Protein AF-A0A933J400-F1 (afdb_monomer)

Radius of gyration: 25.54 Å; Cα contacts (8 Å, |Δi|>4): 258; chains: 1; bounding box: 40×67×90 Å

Mean predicted aligned error: 11.55 Å

pLDDT: mean 75.86, std 15.86, range [30.05, 90.19]

Foldseek 3Di:
DDDDDDDDDPPPPPPPPPPPPPPVAFPDKDKDWLVRLQVLLQVVVCVLVQANHWDWFWAPFFKIKIWGFGWDADPNDTDTFTKIWIWGWWDDPLFIAIDTDDIDGPPDPDPVVRVCVSCVSSRVSSRVSVRVVVVVVCPPPCWTFDTWGIHRTIIMTGIHND

Secondary structure (DSSP, 8-state):
---PPP--------------------SEEEEEEHHHHHHHHHHHHHHHSS-S--EEEEETTTEEEEEEEEEEEETTEEEEEEEEEEEEEEEETTEEEEEEEEEE-TT----HHHHHHHHHHHHHHHHHHHHHHHHHHHTTT--EEEEEEEETTEEEEEEE--

Structure (mmCIF, N/CA/C/O backbone):
data_AF-A0A933J400-F1
#
_entry.id   AF-A0A933J400-F1
#
loop_
_atom_site.group_PDB
_atom_site.id
_atom_site.type_symbol
_atom_site.label_atom_id
_atom_site.label_alt_id
_atom_site.label_comp_id
_atom_site.label_asym_id
_atom_site.label_entity_id
_atom_site.label_seq_id
_atom_site.pdbx_PDB_ins_code
_atom_site.Cartn_x
_atom_site.Cartn_y
_atom_site.Cartn_z
_atom_site.occupancy
_atom_site.B_iso_or_equiv
_atom_site.auth_seq_id
_atom_site.auth_comp_id
_atom_site.auth_asym_id
_atom_site.auth_atom_id
_atom_site.pdbx_PDB_model_num
ATOM 1 N N . MET A 1 1 ? -17.194 -52.281 67.353 1.00 39.38 1 MET A N 1
ATOM 2 C CA . MET A 1 1 ? -15.749 -52.127 67.062 1.00 39.38 1 MET A CA 1
ATOM 3 C C . MET A 1 1 ? -15.588 -52.342 65.561 1.00 39.38 1 MET A C 1
ATOM 5 O O . MET A 1 1 ? -15.895 -53.438 65.124 1.00 39.38 1 MET A O 1
ATOM 9 N N . LEU A 1 2 ? -15.531 -51.292 64.725 1.00 37.31 2 LEU A N 1
ATOM 10 C CA . LEU A 1 2 ? -14.350 -50.464 64.364 1.00 37.31 2 LEU A CA 1
ATOM 11 C C . LEU A 1 2 ? -13.210 -51.357 63.824 1.00 37.31 2 LEU A C 1
ATOM 13 O O . LEU A 1 2 ? -12.786 -52.247 64.544 1.00 37.31 2 LEU A O 1
ATOM 17 N N . ALA A 1 3 ? -12.706 -51.216 62.593 1.00 38.59 3 ALA A N 1
ATOM 18 C CA . ALA A 1 3 ? -12.371 -49.977 61.893 1.00 38.59 3 ALA A CA 1
ATOM 19 C C . ALA A 1 3 ? -12.506 -50.058 60.353 1.00 38.59 3 ALA A C 1
ATOM 21 O O . ALA A 1 3 ? -12.337 -51.108 59.741 1.00 38.59 3 ALA A O 1
ATOM 22 N N . VAL A 1 4 ? -12.776 -48.891 59.765 1.00 41.38 4 VAL A N 1
ATOM 23 C CA . VAL A 1 4 ? -12.738 -48.549 58.334 1.00 41.38 4 VAL A CA 1
ATOM 24 C C . VAL A 1 4 ? -11.339 -48.007 58.005 1.00 41.38 4 VAL A C 1
ATOM 26 O O . VAL A 1 4 ? -10.840 -47.206 58.798 1.00 41.38 4 VAL A O 1
ATOM 29 N N . PRO A 1 5 ? -10.725 -48.323 56.852 1.00 50.34 5 PRO A N 1
ATOM 30 C CA . PRO A 1 5 ? -9.684 -47.480 56.277 1.00 50.34 5 PRO A CA 1
ATOM 31 C C . PRO A 1 5 ? -10.275 -46.502 55.246 1.00 50.34 5 PRO A C 1
ATOM 33 O O . PRO A 1 5 ? -10.942 -46.887 54.287 1.00 50.34 5 PRO A O 1
ATOM 36 N N . PHE A 1 6 ? -10.039 -45.217 55.507 1.00 40.47 6 PHE A N 1
ATOM 37 C CA . PHE A 1 6 ? -10.347 -44.053 54.677 1.00 40.47 6 PHE A CA 1
ATOM 38 C C . PHE A 1 6 ? -9.307 -43.854 53.550 1.00 40.47 6 PHE A C 1
ATOM 40 O O . PHE A 1 6 ? -8.124 -44.049 53.802 1.00 40.47 6 PHE A O 1
ATOM 47 N N . LEU A 1 7 ? -9.792 -43.329 52.407 1.00 35.62 7 LEU A N 1
ATOM 48 C CA . LEU A 1 7 ? -9.168 -42.376 51.451 1.00 35.62 7 LEU A CA 1
ATOM 49 C C . LEU A 1 7 ? -7.911 -42.832 50.673 1.00 35.62 7 LEU A C 1
ATOM 51 O O . LEU A 1 7 ? -6.958 -43.346 51.233 1.00 35.62 7 LEU A O 1
ATOM 55 N N . ASP A 1 8 ? -7.860 -42.662 49.348 1.00 35.16 8 ASP A N 1
ATOM 56 C CA . ASP A 1 8 ? -7.591 -41.347 48.748 1.00 35.16 8 ASP A CA 1
ATOM 57 C C . ASP A 1 8 ? -8.311 -41.111 47.399 1.00 35.16 8 ASP A C 1
ATOM 59 O O . ASP A 1 8 ? -8.395 -41.991 46.538 1.00 35.16 8 ASP A O 1
ATOM 63 N N . PHE A 1 9 ? -8.837 -39.896 47.226 1.00 36.09 9 PHE A N 1
ATOM 64 C CA . PHE A 1 9 ? -9.530 -39.420 46.030 1.00 36.09 9 PHE A CA 1
ATOM 65 C C . PHE A 1 9 ? -8.528 -38.770 45.072 1.00 36.09 9 PHE A C 1
ATOM 67 O O . PHE A 1 9 ? -8.229 -37.582 45.168 1.00 36.09 9 PHE A O 1
ATOM 74 N N . GLY A 1 10 ? -8.090 -39.514 44.061 1.00 30.05 10 GLY A N 1
ATOM 75 C CA . GLY A 1 10 ? -7.408 -38.941 42.902 1.00 30.05 10 GLY A CA 1
ATOM 76 C C . GLY A 1 10 ? -8.394 -38.310 41.916 1.00 30.05 10 GLY A C 1
ATOM 77 O O . GLY A 1 10 ? -8.615 -38.859 40.838 1.00 30.05 10 GLY A O 1
ATOM 78 N N . VAL A 1 11 ? -8.991 -37.160 42.247 1.00 39.28 11 VAL A N 1
ATOM 79 C CA . VAL A 1 11 ? -9.641 -36.312 41.232 1.00 39.28 11 VAL A CA 1
ATOM 80 C C . VAL A 1 11 ? -8.530 -35.642 40.433 1.00 39.28 11 VAL A C 1
ATOM 82 O O . VAL A 1 11 ? -8.037 -34.574 40.792 1.00 39.28 11 VAL A O 1
ATOM 85 N N . VAL A 1 12 ? -8.119 -36.261 39.325 1.00 39.16 12 VAL A N 1
ATOM 86 C CA . VAL A 1 12 ? -7.330 -35.555 38.313 1.00 39.16 12 VAL A CA 1
ATOM 87 C C . VAL A 1 12 ? -8.284 -34.602 37.609 1.00 39.16 12 VAL A C 1
ATOM 89 O O . VAL A 1 12 ? -8.881 -34.920 36.581 1.00 39.16 12 VAL A O 1
ATOM 92 N N . ASN A 1 13 ? -8.446 -33.420 38.193 1.00 36.44 13 ASN A N 1
ATOM 93 C CA . ASN A 1 13 ? -9.061 -32.294 37.525 1.00 36.44 13 ASN A CA 1
ATOM 94 C C . ASN A 1 13 ? -8.085 -31.860 36.422 1.00 36.44 13 ASN A C 1
ATOM 96 O O . ASN A 1 13 ? -7.244 -30.983 36.616 1.00 36.44 13 ASN A O 1
ATOM 100 N N . LYS A 1 14 ? -8.139 -32.529 35.263 1.00 37.19 14 LYS A N 1
ATOM 101 C CA . LYS A 1 14 ? -7.618 -31.953 34.026 1.00 37.19 14 LYS A CA 1
ATOM 102 C C . LYS A 1 14 ? -8.528 -30.775 33.724 1.00 37.19 14 LYS A C 1
ATOM 104 O O . LYS A 1 14 ? -9.505 -30.905 32.994 1.00 37.19 14 LYS A O 1
ATOM 109 N N . ALA A 1 15 ? -8.207 -29.630 34.317 1.00 41.31 15 ALA A N 1
ATOM 110 C CA . ALA A 1 15 ? -8.587 -28.355 33.760 1.00 41.31 15 ALA A CA 1
ATOM 111 C C . ALA A 1 15 ? -8.049 -28.364 32.327 1.00 41.31 15 ALA A C 1
ATOM 113 O O . ALA A 1 15 ? -6.863 -28.142 32.086 1.00 41.31 15 ALA A O 1
ATOM 114 N N . SER A 1 16 ? -8.912 -28.717 31.374 1.00 40.50 16 SER A N 1
ATOM 115 C CA . SER A 1 16 ? -8.731 -28.348 29.985 1.00 40.50 16 SER A CA 1
ATOM 116 C C . SER A 1 16 ? -8.706 -26.831 29.988 1.00 40.50 16 SER A C 1
ATOM 118 O O . SER A 1 16 ? -9.746 -26.177 29.942 1.00 40.50 16 SER A O 1
ATOM 120 N N . ALA A 1 17 ? -7.504 -26.276 30.131 1.00 42.41 17 ALA A N 1
ATOM 121 C CA . ALA A 1 17 ? -7.217 -24.910 29.771 1.00 42.41 17 ALA A CA 1
ATOM 122 C C . ALA A 1 17 ? -7.524 -24.826 28.278 1.00 42.41 17 ALA A C 1
ATOM 124 O O . ALA A 1 17 ? -6.685 -25.121 27.430 1.00 42.41 17 ALA A O 1
ATOM 125 N N . ASN A 1 18 ? -8.780 -24.514 27.966 1.00 39.03 18 ASN A N 1
ATOM 126 C CA . ASN A 1 18 ? -9.138 -23.994 26.668 1.00 39.03 18 ASN A CA 1
ATOM 127 C C . ASN A 1 18 ? -8.185 -22.811 26.476 1.00 39.03 18 ASN A C 1
ATOM 129 O O . ASN A 1 18 ? -8.194 -21.921 27.336 1.00 39.03 18 ASN A O 1
ATOM 133 N N . PRO A 1 19 ? -7.308 -22.803 25.457 1.00 40.41 19 PRO A N 1
ATOM 134 C CA . PRO A 1 19 ? -6.525 -21.618 25.193 1.00 40.41 19 PRO A CA 1
ATOM 135 C C . PRO A 1 19 ? -7.547 -20.524 24.914 1.00 40.41 19 PRO A C 1
ATOM 137 O O . PRO A 1 19 ? -8.233 -20.538 23.893 1.00 40.41 19 PRO A O 1
ATOM 140 N N . VAL A 1 20 ? -7.707 -19.605 25.865 1.00 45.00 20 VAL A N 1
ATOM 141 C CA . VAL A 1 20 ? -8.335 -18.327 25.583 1.00 45.00 20 VAL A CA 1
ATOM 142 C C . VAL A 1 20 ? -7.378 -17.695 24.594 1.00 45.00 20 VAL A C 1
ATOM 144 O O . VAL A 1 20 ? -6.347 -17.143 24.972 1.00 45.00 20 VAL A O 1
ATOM 147 N N . ILE A 1 21 ? -7.671 -17.866 23.307 1.00 42.59 21 ILE A N 1
ATOM 148 C CA . ILE A 1 21 ? -7.094 -17.031 22.273 1.00 42.59 21 ILE A CA 1
ATOM 149 C C . ILE A 1 21 ? -7.628 -15.650 22.623 1.00 42.59 21 ILE A C 1
ATOM 151 O O . ILE A 1 21 ? -8.766 -15.308 22.295 1.00 42.59 21 ILE A O 1
ATOM 155 N N . ILE A 1 22 ? -6.835 -14.888 23.376 1.00 44.62 22 ILE A N 1
ATOM 156 C CA . ILE A 1 22 ? -7.016 -13.452 23.509 1.00 44.62 22 ILE A CA 1
ATOM 157 C C . ILE A 1 22 ? -6.740 -12.934 22.104 1.00 44.62 22 ILE A C 1
ATOM 159 O O . ILE A 1 22 ? -5.617 -12.612 21.732 1.00 44.62 22 ILE A O 1
ATOM 163 N N . THR A 1 23 ? -7.772 -12.988 21.272 1.00 49.53 23 THR A N 1
ATOM 164 C CA . THR A 1 23 ? -7.790 -12.271 20.013 1.00 49.53 23 THR A CA 1
ATOM 165 C C . THR A 1 23 ? -7.949 -10.848 20.490 1.00 49.53 23 THR A C 1
ATOM 167 O O . THR A 1 23 ? -9.044 -10.486 20.914 1.00 49.53 23 THR A O 1
ATOM 170 N N . ASP A 1 24 ? -6.834 -10.129 20.609 1.00 56.69 24 ASP A N 1
ATOM 171 C CA . ASP A 1 24 ? -6.809 -8.755 21.093 1.00 56.69 24 ASP A CA 1
ATOM 172 C C . ASP A 1 24 ? -7.767 -7.971 20.193 1.00 56.69 24 ASP A C 1
ATOM 174 O O . ASP A 1 24 ? -7.497 -7.724 19.014 1.00 56.69 24 ASP A O 1
ATOM 178 N N . ARG A 1 25 ? -8.994 -7.778 20.684 1.00 66.75 25 ARG A N 1
ATOM 179 C CA . ARG A 1 25 ? -10.070 -7.220 19.880 1.00 66.75 25 ARG A CA 1
ATOM 180 C C . ARG A 1 25 ? -9.709 -5.753 19.726 1.00 66.75 25 ARG A C 1
ATOM 182 O O . ARG A 1 25 ? -9.536 -5.098 20.751 1.00 66.75 25 ARG A O 1
ATOM 189 N N . PRO A 1 26 ? -9.589 -5.236 18.496 1.00 79.19 26 PRO A N 1
ATOM 190 C CA . PRO A 1 26 ? -9.270 -3.834 18.329 1.00 79.19 26 PRO A CA 1
ATOM 191 C C . PRO A 1 26 ? -10.354 -2.984 18.986 1.00 79.19 26 PRO A C 1
ATOM 193 O O . PRO A 1 26 ? -11.548 -3.267 18.840 1.00 79.19 26 PRO A O 1
ATOM 196 N N . ASP A 1 27 ? -9.923 -1.939 19.682 1.00 82.25 27 ASP A N 1
ATOM 197 C CA . ASP A 1 27 ? -10.817 -0.932 20.248 1.00 82.25 27 ASP A CA 1
ATOM 198 C C . ASP A 1 27 ? -11.533 -0.170 19.122 1.00 82.25 27 ASP A C 1
ATOM 200 O O . ASP A 1 27 ? -12.694 0.218 19.255 1.00 82.25 27 ASP A O 1
ATOM 204 N N . LEU A 1 28 ? -10.855 0.001 17.980 1.00 83.00 28 LEU A N 1
ATOM 205 C CA . LEU A 1 28 ? -11.401 0.632 16.785 1.00 83.00 28 LEU A CA 1
ATOM 206 C C . LEU A 1 28 ? -10.824 -0.010 15.517 1.00 83.00 28 LEU A C 1
ATOM 208 O O . LEU A 1 28 ? -9.612 -0.143 15.382 1.00 83.00 28 LEU A O 1
ATOM 212 N N . SER A 1 29 ? -11.685 -0.339 14.554 1.00 85.75 29 SER A N 1
ATOM 213 C CA . SER A 1 29 ? -11.274 -0.749 13.206 1.00 85.75 29 SER A CA 1
ATOM 214 C C . SER A 1 29 ? -11.753 0.277 12.187 1.00 85.75 29 SER A C 1
ATOM 216 O O . SER A 1 29 ? -12.940 0.597 12.126 1.00 85.75 29 SER A O 1
ATOM 218 N N . ILE A 1 30 ? -10.836 0.776 11.364 1.00 84.12 30 ILE A N 1
ATOM 219 C CA . ILE A 1 30 ? -11.116 1.725 10.283 1.00 84.12 30 ILE A CA 1
ATOM 220 C C . ILE A 1 30 ? -10.847 1.019 8.962 1.00 84.12 30 ILE A C 1
ATOM 222 O O . ILE A 1 30 ? -9.748 0.516 8.748 1.00 84.12 30 ILE A O 1
ATOM 226 N N . SER A 1 31 ? -11.830 0.999 8.066 1.00 86.06 31 SER A N 1
ATOM 227 C CA 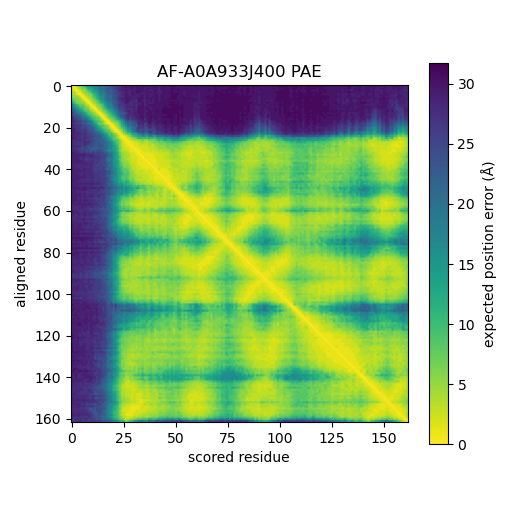. SER A 1 31 ? -11.669 0.432 6.727 1.00 86.06 31 SER A CA 1
ATOM 228 C C . SER A 1 31 ? -11.670 1.532 5.673 1.00 86.06 31 SER A C 1
ATOM 230 O O . SER A 1 31 ? -12.527 2.417 5.680 1.00 86.06 31 SER A O 1
ATOM 232 N N . ALA A 1 32 ? -10.697 1.477 4.770 1.00 83.50 32 ALA A N 1
ATOM 233 C CA . ALA A 1 32 ? -10.580 2.352 3.617 1.00 83.50 32 ALA A CA 1
ATOM 234 C C . ALA A 1 32 ? -10.659 1.511 2.342 1.00 83.50 32 ALA A C 1
ATOM 236 O O . ALA A 1 32 ? -9.884 0.570 2.165 1.00 83.50 32 ALA A O 1
ATOM 237 N N . SER A 1 33 ? -11.576 1.859 1.438 1.00 86.88 33 SER A N 1
ATOM 238 C CA . SER A 1 33 ? -11.730 1.135 0.174 1.00 86.88 33 SER A CA 1
ATOM 239 C C . SER A 1 33 ? -10.494 1.288 -0.715 1.00 86.88 33 SER A C 1
ATOM 241 O O . SER A 1 33 ? -9.830 2.328 -0.707 1.00 86.88 33 SER A O 1
ATOM 243 N N . ALA A 1 34 ? -10.218 0.281 -1.544 1.00 84.56 34 ALA A N 1
ATOM 244 C CA . ALA A 1 34 ? -9.136 0.313 -2.526 1.00 84.56 34 ALA A CA 1
ATOM 245 C C . ALA A 1 34 ? -9.227 1.550 -3.435 1.00 84.56 34 ALA A C 1
ATOM 247 O O . ALA A 1 34 ? -8.217 2.191 -3.715 1.00 84.56 34 ALA A O 1
ATOM 248 N N . ALA A 1 35 ? -10.442 1.942 -3.836 1.00 84.44 35 ALA A N 1
ATOM 249 C CA . ALA A 1 35 ? -10.681 3.146 -4.630 1.00 84.44 35 ALA A CA 1
ATOM 250 C C . ALA A 1 35 ? -10.262 4.426 -3.886 1.00 84.44 35 ALA A C 1
ATOM 252 O O . ALA A 1 35 ? -9.587 5.285 -4.457 1.00 84.44 35 ALA A O 1
ATOM 253 N N . TYR A 1 36 ? -10.603 4.542 -2.599 1.00 82.69 36 TYR A N 1
ATOM 254 C CA . TYR A 1 36 ? -10.172 5.672 -1.780 1.00 82.69 36 TYR A CA 1
ATOM 255 C C . TYR A 1 36 ? -8.648 5.689 -1.617 1.00 82.69 36 TYR A C 1
ATOM 257 O O . TYR A 1 36 ? -8.016 6.704 -1.892 1.00 82.69 36 TYR A O 1
ATOM 265 N N . VAL A 1 37 ? -8.035 4.556 -1.264 1.00 81.31 37 VAL A N 1
ATOM 266 C CA . VAL A 1 37 ? -6.571 4.436 -1.138 1.00 81.31 37 VAL A CA 1
ATOM 267 C C . VAL A 1 37 ? -5.877 4.844 -2.439 1.00 81.31 37 VAL A C 1
ATOM 269 O O . VAL A 1 37 ? -4.949 5.652 -2.423 1.00 81.31 37 VAL A O 1
ATOM 272 N N . ASN A 1 38 ? -6.376 4.361 -3.577 1.00 82.44 38 ASN A N 1
ATOM 273 C CA . ASN A 1 38 ? -5.815 4.679 -4.881 1.00 82.44 38 ASN A CA 1
ATOM 274 C C . ASN A 1 38 ? -5.901 6.190 -5.168 1.00 82.44 38 ASN A C 1
ATOM 276 O O . ASN A 1 38 ? -4.894 6.796 -5.524 1.00 82.44 38 ASN A O 1
ATOM 280 N N . THR A 1 39 ? -7.046 6.839 -4.913 1.00 82.75 39 THR A N 1
ATOM 281 C CA . THR A 1 39 ? -7.189 8.298 -5.115 1.00 82.75 39 THR A CA 1
ATOM 282 C C . THR A 1 39 ? -6.275 9.135 -4.216 1.00 82.75 39 THR A C 1
ATOM 284 O O . THR A 1 39 ? -5.761 10.155 -4.674 1.00 82.75 39 THR A O 1
ATOM 287 N N . GLN A 1 40 ? -6.017 8.703 -2.978 1.00 78.38 40 GLN A N 1
ATOM 288 C CA . GLN A 1 40 ? -5.140 9.423 -2.045 1.00 78.38 40 GLN A CA 1
ATOM 289 C C . GLN A 1 40 ? -3.648 9.315 -2.393 1.00 78.38 40 GLN A C 1
ATOM 291 O O . GLN A 1 40 ? -2.887 10.235 -2.092 1.00 78.38 40 GLN A O 1
ATOM 296 N N . ILE A 1 41 ? -3.222 8.225 -3.037 1.00 76.50 41 ILE A N 1
ATOM 297 C CA . ILE A 1 41 ? -1.805 7.987 -3.361 1.00 76.50 41 ILE A CA 1
ATOM 298 C C . ILE A 1 41 ? -1.428 8.548 -4.746 1.00 76.50 41 ILE A C 1
ATOM 300 O O . ILE A 1 41 ? -0.269 8.910 -4.960 1.00 76.50 41 ILE A O 1
ATOM 304 N N . GLN A 1 42 ? -2.381 8.724 -5.678 1.00 81.31 42 GLN A N 1
ATOM 305 C CA . GLN A 1 42 ? -2.096 9.322 -7.000 1.00 81.31 42 GLN A CA 1
ATOM 306 C C . GLN A 1 42 ? -1.329 10.661 -6.937 1.00 81.31 42 GLN A C 1
ATOM 308 O O . GLN A 1 42 ? -0.394 10.837 -7.723 1.00 81.31 42 GLN A O 1
ATOM 313 N N . PRO A 1 43 ? -1.657 11.617 -6.039 1.00 79.69 43 PRO A N 1
ATOM 314 C CA . PRO A 1 43 ? -0.886 12.850 -5.905 1.00 79.69 43 PRO A CA 1
ATOM 315 C C . PRO A 1 43 ? 0.576 12.610 -5.516 1.00 79.69 43 PRO A C 1
ATOM 317 O O . PRO A 1 43 ? 1.450 13.269 -6.074 1.00 79.69 43 PRO A O 1
ATOM 320 N N . ALA A 1 44 ? 0.853 11.651 -4.621 1.00 72.69 44 ALA A N 1
ATOM 321 C CA . ALA A 1 44 ? 2.221 11.301 -4.234 1.00 72.69 44 ALA A CA 1
ATOM 322 C C . ALA A 1 44 ? 3.002 10.735 -5.421 1.00 72.69 44 ALA A C 1
ATOM 324 O O . ALA A 1 44 ? 4.083 11.234 -5.731 1.00 72.69 44 ALA A O 1
ATOM 325 N N . ILE A 1 45 ? 2.406 9.790 -6.157 1.00 76.06 45 ILE A N 1
ATOM 326 C CA . ILE A 1 45 ? 2.998 9.224 -7.378 1.00 76.06 45 ILE A CA 1
ATOM 327 C C . ILE A 1 45 ? 3.357 10.335 -8.367 1.00 76.06 45 ILE A C 1
ATOM 329 O O . ILE A 1 45 ? 4.499 10.411 -8.815 1.00 76.06 45 ILE A O 1
ATOM 333 N N . ARG A 1 46 ? 2.424 11.249 -8.654 1.00 79.50 46 ARG A N 1
ATOM 334 C CA . ARG A 1 46 ? 2.682 12.374 -9.567 1.00 79.50 46 ARG A CA 1
ATOM 335 C C . ARG A 1 46 ? 3.786 13.294 -9.054 1.00 79.50 46 ARG A C 1
ATOM 337 O O . ARG A 1 46 ? 4.643 13.699 -9.833 1.00 79.50 46 ARG A O 1
ATOM 344 N N . SER A 1 47 ? 3.780 13.608 -7.758 1.00 74.56 47 SER A N 1
ATOM 345 C CA . SER A 1 47 ? 4.783 14.483 -7.139 1.00 74.56 47 SER A CA 1
ATOM 346 C C . SER A 1 47 ? 6.183 13.869 -7.099 1.00 74.56 47 SER A C 1
ATOM 348 O O . SER A 1 47 ? 7.166 14.601 -7.115 1.00 74.56 47 SER A O 1
ATOM 350 N N . SER A 1 48 ? 6.282 12.537 -7.095 1.00 70.19 48 SER A N 1
ATOM 351 C CA . SER A 1 48 ? 7.564 11.828 -7.090 1.00 70.19 48 SER A CA 1
ATOM 352 C C . SER A 1 48 ? 8.324 11.944 -8.417 1.00 70.19 48 SER A C 1
ATOM 354 O O . SER A 1 48 ? 9.527 11.707 -8.454 1.00 70.19 48 SER A O 1
ATOM 356 N N . GLY A 1 49 ? 7.638 12.277 -9.519 1.00 70.88 49 GLY A N 1
ATOM 357 C CA . GLY A 1 49 ? 8.231 12.334 -10.860 1.00 70.88 49 GLY A CA 1
ATOM 358 C C . GLY A 1 49 ? 8.592 10.967 -11.465 1.00 70.88 49 GLY A C 1
ATOM 359 O O . GLY A 1 49 ? 9.021 10.916 -12.615 1.00 70.88 49 GLY A O 1
ATOM 360 N N . ILE A 1 50 ? 8.383 9.873 -10.723 1.00 69.31 50 ILE A N 1
ATOM 361 C CA . ILE A 1 50 ? 8.678 8.484 -11.115 1.00 69.31 50 ILE A CA 1
ATOM 362 C C . ILE A 1 50 ? 7.719 8.009 -12.211 1.00 69.31 50 ILE A C 1
ATOM 364 O O . ILE A 1 50 ? 8.125 7.357 -13.173 1.00 69.31 50 ILE A O 1
ATOM 368 N N . ALA A 1 51 ? 6.436 8.357 -12.077 1.00 74.69 51 ALA A N 1
ATOM 369 C CA . ALA A 1 51 ? 5.391 8.009 -13.028 1.00 74.69 51 ALA A CA 1
ATOM 370 C C . ALA A 1 51 ? 4.309 9.097 -13.080 1.00 74.69 51 ALA A C 1
ATOM 372 O O . ALA A 1 51 ? 3.993 9.741 -12.080 1.00 74.69 51 ALA A O 1
ATOM 373 N N . LYS A 1 52 ? 3.687 9.281 -14.251 1.00 75.50 52 LYS A N 1
ATOM 374 C CA . LYS A 1 52 ? 2.543 10.205 -14.409 1.00 75.50 52 LYS A CA 1
ATOM 375 C C . LYS A 1 52 ? 1.257 9.663 -13.775 1.00 75.50 52 LYS A C 1
ATOM 377 O O . LYS A 1 52 ? 0.372 10.429 -13.399 1.00 75.50 52 LYS A O 1
ATOM 382 N N . GLN A 1 53 ? 1.156 8.343 -13.699 1.00 80.50 53 GLN A N 1
ATOM 383 C CA . GLN A 1 53 ? 0.040 7.598 -13.134 1.00 80.50 53 GLN A CA 1
ATOM 384 C C . GLN A 1 53 ? 0.543 6.224 -12.699 1.00 80.50 53 GLN A C 1
ATOM 386 O O . GLN A 1 53 ? 1.471 5.697 -13.310 1.00 80.50 53 GLN A O 1
ATOM 391 N N . ALA A 1 54 ? -0.089 5.632 -11.692 1.00 82.81 54 ALA A N 1
ATOM 392 C CA . ALA A 1 54 ? 0.087 4.218 -11.386 1.00 82.81 54 ALA A CA 1
ATOM 393 C C . ALA A 1 54 ? -1.267 3.568 -11.121 1.00 82.81 54 ALA A C 1
ATOM 395 O O . ALA A 1 54 ? -2.213 4.235 -10.716 1.00 82.81 54 ALA A O 1
ATOM 396 N N . THR A 1 55 ? -1.356 2.263 -11.312 1.00 84.81 55 THR A N 1
ATOM 397 C CA . THR A 1 55 ? -2.472 1.461 -10.821 1.00 84.81 55 THR A CA 1
ATOM 398 C C . THR A 1 55 ? -2.042 0.821 -9.516 1.00 84.81 55 THR A C 1
ATOM 400 O O . THR A 1 55 ? -1.031 0.122 -9.484 1.00 84.81 55 THR A O 1
ATOM 403 N N . ILE A 1 56 ? -2.792 1.082 -8.449 1.00 85.69 56 ILE A N 1
ATOM 404 C CA . ILE A 1 56 ? -2.572 0.470 -7.142 1.00 85.69 56 ILE A CA 1
ATOM 405 C C . ILE A 1 56 ? -3.629 -0.607 -6.946 1.00 85.69 56 ILE A C 1
ATOM 407 O O . ILE A 1 56 ? -4.827 -0.322 -6.970 1.00 85.69 56 ILE A O 1
ATOM 411 N N . THR A 1 57 ? -3.174 -1.832 -6.739 1.00 89.56 57 THR A N 1
ATOM 412 C CA . THR A 1 57 ? -4.009 -2.993 -6.455 1.00 89.56 57 THR A CA 1
ATOM 413 C C . THR A 1 57 ? -3.668 -3.504 -5.066 1.00 89.56 57 THR A C 1
ATOM 415 O O . THR A 1 57 ? -2.502 -3.716 -4.739 1.00 89.56 57 THR A O 1
ATOM 418 N N . LEU A 1 58 ? -4.689 -3.689 -4.238 1.00 88.88 58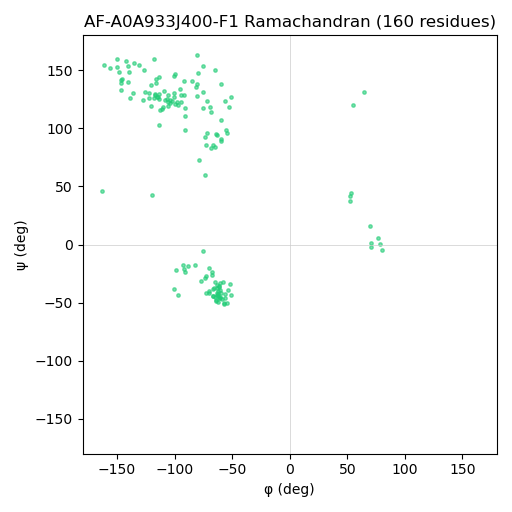 LEU A N 1
ATOM 419 C CA . LEU A 1 58 ? -4.544 -4.337 -2.943 1.00 88.88 58 LEU A CA 1
ATOM 420 C C . LEU A 1 58 ? -4.623 -5.851 -3.139 1.00 88.88 58 LEU A C 1
ATOM 422 O O . LEU A 1 58 ? -5.404 -6.331 -3.959 1.00 88.88 58 LEU A O 1
ATOM 426 N N . ALA A 1 59 ? -3.810 -6.606 -2.413 1.00 89.38 59 ALA A N 1
ATOM 427 C CA . ALA A 1 59 ? -3.796 -8.059 -2.483 1.00 89.38 59 ALA A CA 1
ATOM 428 C C . ALA A 1 59 ? -3.610 -8.660 -1.086 1.00 89.38 59 ALA A C 1
ATOM 430 O O . ALA A 1 59 ? -2.836 -8.167 -0.268 1.00 89.38 59 ALA A O 1
ATOM 431 N N . ALA A 1 60 ? -4.336 -9.739 -0.805 1.00 87.62 60 ALA A N 1
ATOM 432 C CA . ALA A 1 60 ? -4.215 -10.464 0.454 1.00 87.62 60 ALA A CA 1
ATOM 433 C C . ALA A 1 60 ? -2.923 -11.314 0.492 1.00 87.62 60 ALA A C 1
ATOM 435 O O . ALA A 1 60 ? -2.450 -11.742 -0.563 1.00 87.62 60 ALA A O 1
ATOM 436 N N . PRO A 1 61 ? -2.360 -11.609 1.682 1.00 76.50 61 PRO A N 1
ATOM 437 C CA . PRO A 1 61 ? -2.835 -11.180 2.997 1.00 76.50 61 PRO A CA 1
ATOM 438 C C . PRO A 1 61 ? -2.402 -9.768 3.412 1.00 76.50 61 PRO A C 1
ATOM 440 O O . PRO A 1 61 ? -3.015 -9.252 4.333 1.00 76.50 61 PRO A O 1
ATOM 443 N N . ASN A 1 62 ? -1.385 -9.155 2.789 1.00 88.50 62 ASN A N 1
ATOM 444 C CA . ASN A 1 62 ? -0.849 -7.840 3.187 1.00 88.50 62 ASN A CA 1
ATOM 445 C C . ASN A 1 62 ? 0.013 -7.180 2.090 1.00 88.50 62 ASN A C 1
ATOM 447 O O . ASN A 1 62 ? 1.110 -6.682 2.344 1.00 88.50 62 ASN A O 1
ATOM 451 N N . TYR A 1 63 ? -0.475 -7.191 0.853 1.00 88.81 63 TYR A N 1
ATOM 452 C CA . TYR A 1 63 ? 0.269 -6.740 -0.316 1.00 88.81 63 TYR A CA 1
ATOM 453 C C . TYR A 1 63 ? -0.356 -5.532 -0.998 1.00 88.81 63 TYR A C 1
ATOM 455 O O . TYR A 1 63 ? -1.571 -5.418 -1.150 1.00 88.81 63 TYR A O 1
ATOM 463 N N . VAL A 1 64 ? 0.513 -4.648 -1.475 1.00 88.12 64 VAL A N 1
ATOM 464 C CA . VAL A 1 64 ? 0.168 -3.556 -2.379 1.00 88.12 64 VAL A CA 1
ATOM 465 C C . VAL A 1 64 ? 0.981 -3.733 -3.650 1.00 88.12 64 VAL A C 1
ATOM 467 O O . VAL A 1 64 ? 2.210 -3.719 -3.625 1.00 88.12 64 VAL A O 1
ATOM 470 N N . ILE A 1 65 ? 0.289 -3.902 -4.768 1.00 88.88 65 ILE A N 1
ATOM 471 C CA . ILE A 1 65 ? 0.886 -4.029 -6.091 1.00 88.88 65 ILE A CA 1
ATOM 472 C C . ILE A 1 65 ? 0.725 -2.688 -6.798 1.00 88.88 65 ILE A C 1
ATOM 474 O O . ILE A 1 65 ? -0.386 -2.183 -6.945 1.00 88.88 65 ILE A O 1
ATOM 478 N N . ILE A 1 66 ? 1.835 -2.104 -7.232 1.00 86.44 66 ILE A N 1
ATOM 479 C CA . ILE A 1 66 ? 1.864 -0.857 -7.992 1.00 86.44 66 ILE A CA 1
ATOM 480 C C . ILE A 1 66 ? 2.351 -1.160 -9.399 1.00 86.44 66 ILE A C 1
ATOM 482 O O . ILE A 1 66 ? 3.504 -1.536 -9.583 1.00 86.44 66 ILE A O 1
ATOM 486 N N . ALA A 1 67 ? 1.491 -0.950 -10.389 1.00 87.19 67 ALA A N 1
ATOM 487 C CA . ALA A 1 67 ? 1.847 -1.022 -11.800 1.00 87.19 67 ALA A CA 1
ATOM 488 C C . ALA A 1 67 ? 1.928 0.392 -12.386 1.00 87.19 67 ALA A C 1
ATOM 490 O O . ALA A 1 67 ? 0.936 1.123 -12.377 1.00 87.19 67 ALA A O 1
ATOM 491 N N . ALA A 1 68 ? 3.091 0.799 -12.889 1.00 84.75 68 ALA A N 1
ATOM 492 C CA . ALA A 1 68 ? 3.296 2.145 -13.416 1.00 84.75 68 ALA A CA 1
ATOM 493 C C . ALA A 1 68 ? 4.259 2.168 -14.615 1.00 84.75 68 ALA A C 1
ATOM 495 O O . ALA A 1 68 ? 5.267 1.459 -14.597 1.00 84.75 68 ALA A O 1
ATOM 496 N N . PRO A 1 69 ? 4.009 3.016 -15.631 1.00 82.75 69 PRO A N 1
ATOM 497 C CA . PRO A 1 69 ? 5.026 3.357 -16.612 1.00 82.75 69 PRO A CA 1
ATOM 498 C C . PRO A 1 69 ? 6.106 4.213 -15.940 1.00 82.75 69 PRO A C 1
ATOM 500 O O . PRO A 1 69 ? 5.826 5.316 -15.465 1.00 82.75 69 PRO A O 1
ATOM 503 N N . VAL A 1 70 ? 7.336 3.714 -15.919 1.00 79.69 70 VAL A N 1
ATOM 504 C CA . VAL A 1 70 ? 8.518 4.407 -15.401 1.00 79.69 70 VAL A CA 1
ATOM 505 C C . VAL A 1 70 ? 9.482 4.709 -16.540 1.00 79.69 70 VAL A C 1
ATOM 507 O O . VAL A 1 70 ? 9.620 3.933 -17.487 1.00 79.69 70 VAL A O 1
ATOM 510 N N . SER A 1 71 ? 10.143 5.862 -16.459 1.00 79.06 71 SER A N 1
ATOM 511 C CA . SER A 1 71 ? 11.148 6.277 -17.436 1.00 79.06 71 SER A CA 1
ATOM 512 C C . SER A 1 71 ? 12.507 6.304 -16.750 1.00 79.06 71 SER A C 1
ATOM 514 O O . SER A 1 71 ? 12.811 7.230 -15.999 1.00 79.06 71 SER A O 1
ATOM 516 N N . ILE A 1 72 ? 13.322 5.282 -16.996 1.00 77.00 72 ILE A N 1
ATOM 517 C CA . ILE A 1 72 ? 14.658 5.160 -16.409 1.00 77.00 72 ILE A CA 1
ATOM 518 C C . ILE A 1 72 ? 15.720 5.609 -17.413 1.00 77.00 72 ILE A C 1
ATOM 520 O O . ILE A 1 72 ? 15.566 5.432 -18.620 1.00 77.00 72 ILE A O 1
ATOM 524 N N . LYS A 1 73 ? 16.815 6.199 -16.925 1.00 76.44 73 LYS A N 1
ATOM 525 C CA . LYS A 1 73 ? 17.981 6.515 -17.759 1.00 76.44 73 LYS A CA 1
ATOM 526 C C . LYS A 1 73 ? 19.028 5.422 -17.606 1.00 76.44 73 LYS A C 1
ATOM 528 O O . LYS A 1 73 ? 19.542 5.222 -16.511 1.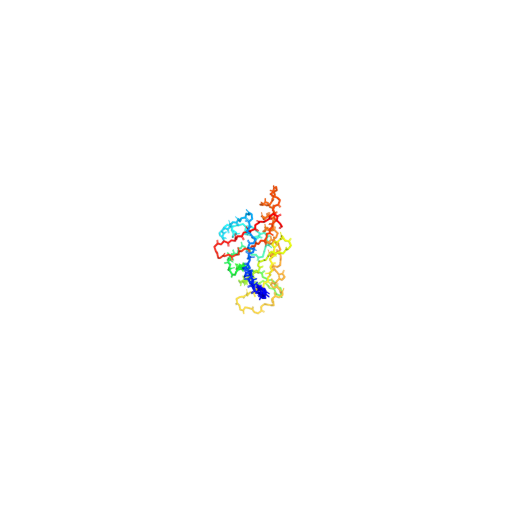00 76.44 73 LYS A O 1
ATOM 533 N N . VAL A 1 74 ? 19.371 4.760 -18.704 1.00 73.44 74 VAL A N 1
ATOM 534 C CA . VAL A 1 74 ? 20.405 3.720 -18.755 1.00 73.44 74 VAL A CA 1
ATOM 535 C C . VAL A 1 74 ? 21.375 4.089 -19.871 1.00 73.44 74 VAL A C 1
ATOM 537 O O . VAL A 1 74 ? 20.955 4.328 -20.999 1.00 73.44 74 VAL A O 1
ATOM 540 N N . LEU A 1 75 ? 22.669 4.203 -19.550 1.00 80.56 75 LEU A N 1
ATOM 541 C CA . LEU A 1 75 ? 23.729 4.554 -20.514 1.00 80.56 75 LEU A CA 1
ATOM 542 C C . LEU A 1 75 ? 23.435 5.834 -21.331 1.00 80.56 75 LEU A C 1
ATOM 544 O O . LEU A 1 75 ? 23.724 5.914 -22.521 1.00 80.56 75 LEU A O 1
ATOM 548 N N . GLY A 1 76 ? 22.822 6.840 -20.699 1.00 80.69 76 GLY A N 1
ATOM 549 C CA . GLY A 1 76 ? 22.477 8.114 -21.344 1.00 80.69 76 GLY A CA 1
ATOM 550 C C . GLY A 1 76 ? 21.205 8.092 -22.203 1.00 80.69 76 GLY A C 1
ATOM 551 O O . GLY A 1 76 ? 20.767 9.151 -22.646 1.00 80.69 76 GLY A O 1
ATOM 552 N N . GLN A 1 77 ? 20.567 6.933 -22.386 1.00 77.88 77 GLN A N 1
ATOM 553 C CA . GLN A 1 77 ? 19.298 6.797 -23.103 1.00 77.88 77 GLN A CA 1
ATOM 554 C C . GLN A 1 77 ? 18.124 6.685 -22.125 1.00 77.88 77 GLN A C 1
ATOM 556 O O . GLN A 1 77 ? 18.255 6.113 -21.042 1.00 77.88 77 GLN A O 1
ATOM 561 N N . SER A 1 78 ? 16.973 7.252 -22.493 1.00 80.38 78 SER A N 1
ATOM 562 C CA . SER A 1 78 ? 15.741 7.137 -21.706 1.00 80.38 78 SER A CA 1
ATOM 563 C C . SER A 1 78 ? 14.951 5.921 -22.171 1.00 80.38 78 SER A C 1
ATOM 565 O O . SER A 1 78 ? 14.495 5.883 -23.311 1.00 80.38 78 SER A O 1
ATOM 567 N N . LEU A 1 79 ? 14.756 4.959 -21.277 1.00 79.06 79 LEU A N 1
ATOM 568 C CA . LEU A 1 79 ? 13.960 3.763 -21.508 1.00 79.06 79 LEU A CA 1
ATOM 569 C C . LEU A 1 79 ? 12.636 3.886 -20.754 1.00 79.06 79 LEU A C 1
ATOM 571 O O . LEU A 1 79 ? 12.627 4.067 -19.536 1.00 79.06 79 LEU A O 1
ATOM 575 N N . GLN A 1 80 ? 11.522 3.783 -21.478 1.00 82.75 80 GLN A N 1
ATOM 576 C CA . GLN A 1 80 ? 10.198 3.652 -20.874 1.00 82.75 80 GLN A CA 1
ATOM 577 C C . GLN A 1 80 ? 9.855 2.180 -20.712 1.00 82.75 80 GLN A C 1
ATOM 579 O O . GLN A 1 80 ? 9.930 1.408 -21.667 1.00 82.75 80 GLN A O 1
ATOM 584 N N . LEU A 1 81 ? 9.454 1.805 -19.505 1.00 82.44 81 LEU A N 1
ATOM 585 C CA . LEU A 1 81 ? 9.023 0.453 -19.191 1.00 82.44 81 LEU A CA 1
ATOM 586 C C . LEU A 1 81 ? 7.835 0.479 -18.241 1.00 82.44 81 LEU A C 1
ATOM 588 O O . LEU A 1 81 ? 7.668 1.417 -17.467 1.00 82.44 81 LEU A O 1
ATOM 592 N N . ASN A 1 82 ? 7.014 -0.563 -18.287 1.00 84.19 82 ASN A N 1
ATOM 593 C CA . ASN A 1 82 ? 5.963 -0.759 -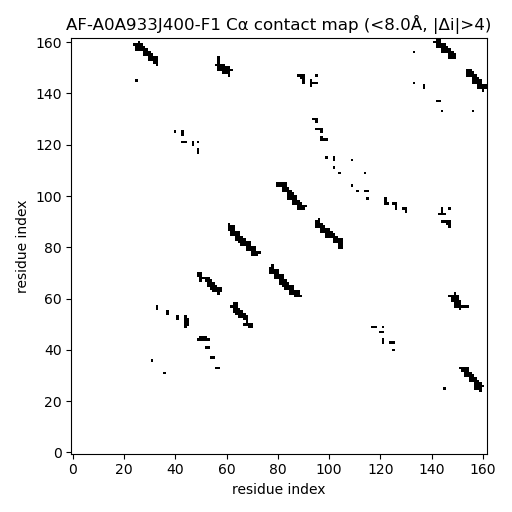17.297 1.00 84.19 82 ASN A CA 1
ATOM 594 C C . ASN A 1 82 ? 6.542 -1.602 -16.166 1.00 84.19 82 ASN A C 1
ATOM 596 O O . ASN A 1 82 ? 6.861 -2.773 -16.367 1.00 84.19 82 ASN A O 1
ATOM 600 N N . ALA A 1 83 ? 6.712 -0.983 -15.002 1.00 84.25 83 ALA A N 1
ATOM 601 C CA . ALA A 1 83 ? 7.184 -1.652 -13.804 1.00 84.25 83 ALA A CA 1
ATOM 602 C C . ALA A 1 83 ? 5.989 -2.079 -12.956 1.00 84.25 83 ALA A C 1
ATOM 604 O O . ALA A 1 83 ? 5.086 -1.280 -12.697 1.00 84.25 83 ALA A O 1
ATOM 605 N N . THR A 1 84 ? 6.014 -3.321 -12.486 1.00 87.62 84 THR A N 1
ATOM 606 C CA . THR A 1 84 ? 5.108 -3.829 -11.459 1.00 87.62 84 THR A CA 1
ATOM 607 C C . THR A 1 84 ? 5.903 -4.070 -10.187 1.00 87.62 84 THR A C 1
ATOM 609 O O . THR A 1 84 ? 6.802 -4.904 -10.144 1.00 87.62 84 THR A O 1
ATOM 612 N N . THR A 1 85 ? 5.573 -3.330 -9.137 1.00 86.62 85 THR A N 1
ATOM 613 C CA . THR A 1 85 ? 6.221 -3.407 -7.828 1.00 86.62 85 THR A CA 1
ATOM 614 C C . THR A 1 85 ? 5.267 -4.050 -6.843 1.00 86.62 85 THR A C 1
ATOM 616 O O . THR A 1 85 ? 4.154 -3.567 -6.666 1.00 86.62 85 THR A O 1
ATOM 619 N N . THR A 1 86 ? 5.696 -5.121 -6.188 1.00 89.19 86 THR A N 1
ATOM 620 C CA . THR A 1 86 ? 4.967 -5.736 -5.076 1.00 89.19 86 THR A CA 1
ATOM 621 C C . THR A 1 86 ? 5.593 -5.271 -3.773 1.00 89.19 86 THR A C 1
ATOM 623 O O . THR A 1 86 ? 6.786 -5.482 -3.540 1.00 89.19 86 THR A O 1
ATOM 626 N N . MET A 1 87 ? 4.787 -4.629 -2.934 1.00 89.62 87 MET A N 1
ATOM 627 C CA . MET A 1 87 ? 5.187 -4.170 -1.612 1.00 89.62 87 MET A CA 1
ATOM 628 C C . MET A 1 87 ? 4.430 -4.929 -0.531 1.00 89.62 87 MET A C 1
ATOM 630 O O . MET A 1 87 ? 3.201 -5.000 -0.567 1.00 89.62 87 MET A O 1
ATOM 634 N N . GLY A 1 88 ? 5.166 -5.459 0.438 1.00 89.94 88 GLY A N 1
ATOM 635 C CA . GLY A 1 88 ? 4.617 -5.996 1.675 1.00 89.94 88 GLY A CA 1
ATOM 636 C C . GLY A 1 88 ? 4.317 -4.870 2.659 1.00 89.94 88 GLY A C 1
ATOM 637 O O . GLY A 1 88 ? 5.105 -3.930 2.807 1.00 89.94 88 GLY A O 1
ATOM 638 N N . LEU A 1 89 ? 3.177 -4.966 3.335 1.00 89.81 89 LEU A N 1
ATOM 639 C CA . LEU A 1 89 ? 2.736 -4.027 4.358 1.00 89.81 89 LEU A CA 1
ATOM 640 C C . LEU A 1 89 ? 2.697 -4.736 5.712 1.00 89.81 89 LEU A C 1
ATOM 642 O O . LEU A 1 89 ? 2.085 -5.790 5.858 1.00 89.81 89 LEU A O 1
ATOM 646 N N . LYS A 1 90 ? 3.348 -4.169 6.724 1.00 90.06 90 LYS A N 1
ATOM 647 C CA . LYS A 1 90 ? 3.339 -4.736 8.081 1.00 90.06 90 LYS A CA 1
ATOM 648 C C . LYS A 1 90 ? 3.280 -3.650 9.136 1.00 90.06 90 LYS A C 1
ATOM 650 O O . LYS A 1 90 ? 3.671 -2.515 8.881 1.00 90.06 90 LYS A O 1
ATOM 655 N N . VAL A 1 91 ? 2.826 -4.004 10.332 1.00 88.69 91 VAL A N 1
ATOM 656 C CA . VAL A 1 91 ? 2.917 -3.126 11.501 1.00 88.69 91 VAL A CA 1
ATOM 657 C C . VAL A 1 91 ? 4.183 -3.469 12.276 1.00 88.69 91 VAL A C 1
ATOM 659 O O . VAL A 1 91 ? 4.431 -4.628 12.598 1.00 88.69 91 VAL A O 1
ATOM 662 N N . GLN A 1 92 ? 4.997 -2.461 12.570 1.00 89.25 92 GLN A N 1
ATOM 663 C CA . GLN A 1 92 ? 6.200 -2.581 13.380 1.00 89.25 92 GLN A CA 1
ATOM 664 C C . GLN A 1 92 ? 6.300 -1.372 14.310 1.00 89.25 92 GLN A C 1
ATOM 666 O O . GLN A 1 92 ? 6.251 -0.229 13.861 1.00 89.25 92 GLN A O 1
ATOM 671 N N . ASN A 1 93 ? 6.431 -1.620 15.616 1.00 85.81 93 ASN A N 1
ATOM 672 C CA . ASN A 1 93 ? 6.526 -0.577 16.647 1.00 85.81 93 ASN A CA 1
ATOM 673 C C . ASN A 1 93 ? 5.385 0.462 16.579 1.00 85.81 93 ASN A C 1
ATOM 675 O O . ASN A 1 93 ? 5.625 1.664 16.685 1.00 85.81 93 ASN A O 1
ATOM 679 N N . GLY A 1 94 ? 4.146 0.009 16.350 1.00 83.19 94 GLY A N 1
ATOM 680 C CA . GLY A 1 94 ? 2.971 0.887 16.257 1.00 83.19 94 GLY A CA 1
ATOM 681 C C . GLY A 1 94 ? 2.933 1.772 15.007 1.00 83.19 94 GLY A C 1
ATOM 682 O O . GLY A 1 94 ? 2.193 2.755 14.964 1.00 83.19 94 GLY A O 1
ATOM 683 N N . ARG A 1 95 ? 3.743 1.452 13.994 1.00 86.38 95 ARG A N 1
ATOM 684 C CA . ARG A 1 95 ? 3.808 2.152 12.710 1.00 86.38 95 ARG A CA 1
ATOM 685 C C . ARG A 1 95 ? 3.630 1.168 11.572 1.00 86.38 95 ARG A C 1
ATOM 687 O O . ARG A 1 95 ? 4.008 0.006 11.689 1.00 86.38 95 ARG A O 1
ATOM 694 N N . ALA A 1 96 ? 3.076 1.632 10.466 1.00 87.25 96 ALA A N 1
ATOM 695 C CA . ALA A 1 96 ? 3.059 0.833 9.256 1.00 87.25 96 ALA A CA 1
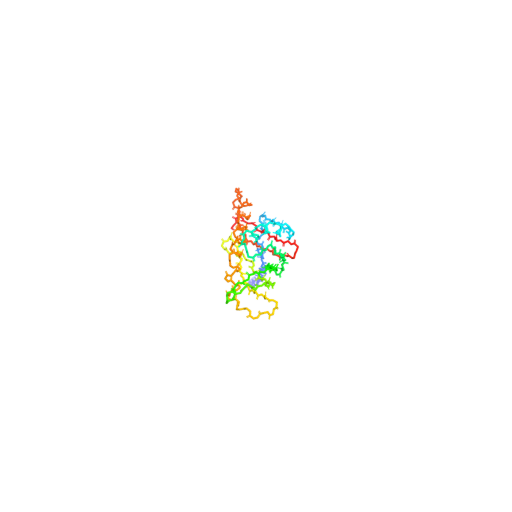ATOM 696 C C . ALA A 1 96 ? 4.408 0.949 8.542 1.00 87.25 96 ALA A C 1
ATOM 698 O O . ALA A 1 96 ? 4.937 2.053 8.410 1.00 87.25 96 ALA A O 1
ATOM 699 N N . LEU A 1 97 ? 4.933 -0.181 8.078 1.00 90.19 97 LEU A N 1
ATOM 700 C CA . LEU A 1 97 ? 6.151 -0.290 7.289 1.00 90.19 97 LEU A CA 1
ATOM 701 C C . LEU A 1 97 ? 5.807 -0.864 5.916 1.00 90.19 97 LEU A C 1
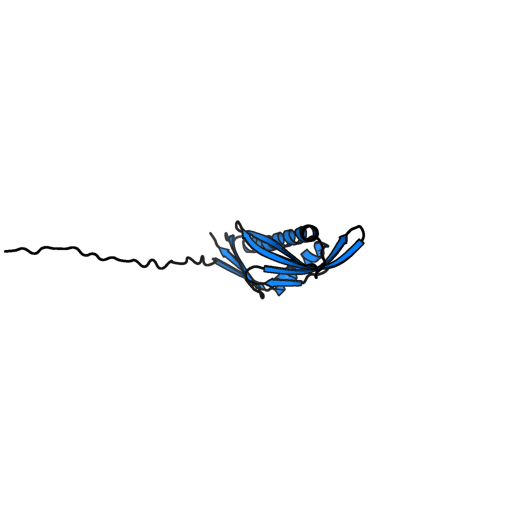ATOM 703 O O . LEU A 1 97 ? 5.167 -1.918 5.834 1.00 90.19 97 LEU A O 1
ATOM 707 N N . LEU A 1 98 ? 6.269 -0.201 4.856 1.00 88.88 98 LEU A N 1
ATOM 708 C CA . LEU A 1 98 ? 6.220 -0.734 3.495 1.00 88.88 98 LEU A CA 1
ATOM 709 C C . LEU A 1 98 ? 7.590 -1.295 3.130 1.00 88.88 98 LEU A C 1
ATOM 711 O O . LEU A 1 98 ? 8.604 -0.616 3.283 1.00 88.88 98 LEU A O 1
ATOM 715 N N . THR A 1 99 ? 7.622 -2.520 2.614 1.00 89.06 99 THR A N 1
ATOM 716 C CA . THR A 1 99 ? 8.846 -3.183 2.142 1.00 89.06 99 THR A CA 1
ATOM 717 C C . THR A 1 99 ? 8.678 -3.568 0.680 1.00 89.06 99 THR A C 1
ATOM 719 O O . THR A 1 99 ? 7.667 -4.164 0.326 1.00 89.06 99 THR A O 1
ATOM 722 N N . ILE A 1 100 ? 9.645 -3.240 -0.176 1.00 87.25 100 ILE A N 1
ATOM 723 C CA . ILE A 1 100 ? 9.648 -3.717 -1.564 1.00 87.25 100 ILE A CA 1
ATOM 724 C C . ILE A 1 100 ? 10.067 -5.189 -1.545 1.00 87.25 100 ILE A C 1
ATOM 726 O O . ILE A 1 100 ? 11.174 -5.501 -1.118 1.00 87.25 100 ILE A O 1
ATOM 730 N N . GLU A 1 101 ? 9.189 -6.089 -1.987 1.00 87.19 101 GLU A N 1
ATOM 731 C CA . GLU A 1 101 ? 9.477 -7.531 -2.020 1.00 87.19 101 GLU A CA 1
ATOM 732 C C . GLU A 1 101 ? 9.874 -8.012 -3.410 1.00 87.19 101 GLU A C 1
ATOM 734 O O . GLU A 1 101 ? 10.754 -8.856 -3.561 1.00 87.19 101 GLU A O 1
ATOM 739 N N . LYS A 1 102 ? 9.222 -7.472 -4.442 1.00 86.12 102 LYS A N 1
ATOM 740 C CA . LYS A 1 102 ? 9.475 -7.854 -5.828 1.00 86.12 102 LYS A CA 1
ATOM 741 C C . LYS A 1 102 ? 9.297 -6.658 -6.745 1.00 86.12 102 LYS A C 1
ATOM 743 O O . LYS A 1 102 ? 8.348 -5.891 -6.591 1.00 86.12 102 LYS A O 1
ATOM 748 N N . VAL A 1 103 ? 10.162 -6.556 -7.747 1.00 84.69 103 VAL A N 1
ATOM 749 C CA . VAL A 1 103 ? 9.982 -5.647 -8.877 1.00 84.69 103 VAL A CA 1
ATOM 750 C C . VAL A 1 103 ? 10.075 -6.449 -10.167 1.00 84.69 103 VAL A C 1
ATOM 752 O O . VAL A 1 103 ? 10.992 -7.247 -10.338 1.00 84.69 103 VAL A O 1
ATOM 755 N N . ASP A 1 104 ? 9.109 -6.251 -11.055 1.00 84.06 104 ASP A N 1
ATOM 756 C CA . ASP A 1 104 ? 9.063 -6.828 -12.394 1.00 84.06 104 ASP A CA 1
ATOM 757 C C . ASP A 1 104 ? 9.020 -5.696 -13.427 1.00 84.06 104 ASP A C 1
ATOM 759 O O . ASP A 1 104 ? 8.310 -4.709 -13.241 1.00 84.06 104 ASP A O 1
ATOM 763 N N . ALA A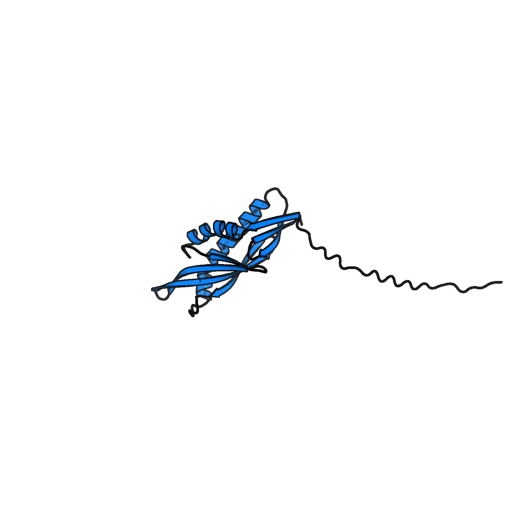 1 105 ? 9.785 -5.832 -14.506 1.00 81.75 105 ALA A N 1
ATOM 764 C CA . ALA A 1 105 ? 9.894 -4.867 -15.596 1.00 81.75 105 ALA A CA 1
ATOM 765 C C . ALA A 1 105 ? 9.471 -5.488 -16.939 1.00 81.75 105 ALA A C 1
ATOM 767 O O . ALA A 1 105 ? 10.140 -5.295 -17.956 1.00 81.75 105 ALA A O 1
ATOM 768 N N . ASN A 1 106 ? 8.381 -6.265 -16.944 1.00 74.38 106 ASN A N 1
ATOM 769 C CA . ASN A 1 106 ? 7.824 -6.926 -18.130 1.00 74.38 106 ASN A CA 1
ATOM 770 C C . ASN A 1 106 ? 8.863 -7.779 -18.882 1.00 74.38 106 ASN A C 1
ATOM 772 O O . ASN A 1 106 ? 8.966 -7.725 -20.107 1.00 74.38 106 ASN A O 1
ATOM 776 N N . GLY A 1 107 ? 9.661 -8.551 -18.142 1.00 64.50 107 GLY A N 1
ATOM 777 C CA . GLY A 1 107 ? 10.657 -9.456 -18.724 1.00 64.50 107 GLY A CA 1
ATOM 778 C C . GLY A 1 107 ? 11.933 -8.786 -19.249 1.00 64.50 107 GLY A C 1
ATOM 779 O O . GLY A 1 107 ? 12.780 -9.478 -19.810 1.00 64.50 107 GLY A O 1
ATOM 780 N N . MET A 1 108 ? 12.121 -7.475 -19.056 1.00 67.56 108 MET A N 1
ATOM 781 C CA . MET A 1 108 ? 13.437 -6.863 -19.249 1.00 67.56 108 MET A CA 1
ATOM 782 C C . MET A 1 108 ? 14.361 -7.195 -18.078 1.00 67.56 108 MET A C 1
ATOM 784 O O . MET A 1 108 ? 14.011 -6.979 -16.918 1.00 67.56 108 MET A O 1
ATOM 788 N N . SER A 1 109 ? 15.577 -7.645 -18.396 1.00 64.62 109 SER A N 1
ATOM 789 C CA . SER A 1 109 ? 16.670 -7.850 -17.438 1.00 64.62 109 SER A CA 1
ATOM 790 C C . SER A 1 109 ? 17.260 -6.513 -16.977 1.00 64.62 109 SER A C 1
ATOM 792 O O . SER A 1 109 ? 18.433 -6.221 -17.206 1.00 64.62 109 SER A O 1
ATOM 794 N N . VAL A 1 110 ? 16.440 -5.660 -16.366 1.00 68.88 110 VAL A N 1
ATOM 795 C CA . VAL A 1 110 ? 16.935 -4.500 -15.621 1.00 68.88 110 VAL A CA 1
ATOM 796 C C . VAL A 1 110 ? 17.372 -5.004 -14.243 1.00 68.88 110 VAL A C 1
ATOM 798 O O . VAL A 1 110 ? 16.571 -5.668 -13.582 1.00 68.88 110 VAL A O 1
ATOM 801 N N . PRO A 1 111 ? 18.605 -4.709 -13.791 1.00 69.88 111 PRO A N 1
ATOM 802 C CA . PRO A 1 111 ? 19.040 -5.038 -12.439 1.00 69.88 111 PRO A CA 1
ATOM 803 C C . PRO A 1 111 ? 18.027 -4.537 -11.409 1.00 69.88 111 PRO A C 1
ATOM 805 O O . PRO A 1 111 ? 17.648 -3.359 -11.422 1.00 69.88 111 PRO A O 1
ATOM 808 N N . ALA A 1 112 ? 17.573 -5.430 -10.530 1.00 67.75 112 ALA A N 1
ATOM 809 C CA . ALA A 1 112 ? 16.556 -5.109 -9.536 1.00 67.75 112 ALA A CA 1
ATOM 810 C C . ALA A 1 112 ? 17.005 -3.942 -8.642 1.00 67.75 112 ALA A C 1
ATOM 812 O O . ALA A 1 112 ? 16.184 -3.113 -8.264 1.00 67.75 112 ALA A O 1
ATOM 813 N N . GLU A 1 113 ? 18.309 -3.807 -8.385 1.00 72.56 113 GLU A N 1
ATOM 814 C CA . GLU A 1 113 ? 18.896 -2.738 -7.573 1.00 72.56 113 GLU A CA 1
ATOM 815 C C . GLU A 1 113 ? 18.645 -1.340 -8.161 1.00 72.56 113 GLU A C 1
ATOM 817 O O . GLU A 1 113 ? 18.412 -0.380 -7.418 1.00 72.56 113 GLU A O 1
ATOM 822 N N . LEU A 1 114 ? 18.647 -1.213 -9.494 1.00 72.81 114 LEU A N 1
ATOM 823 C CA . LEU A 1 114 ? 18.370 0.056 -10.174 1.00 72.81 114 LEU A CA 1
ATOM 824 C C . LEU A 1 114 ? 16.901 0.450 -10.026 1.00 72.81 114 LEU A C 1
ATOM 826 O O . LEU A 1 114 ? 16.592 1.621 -9.807 1.00 72.81 114 LEU A O 1
ATOM 830 N N . LEU A 1 115 ? 15.999 -0.528 -10.113 1.00 74.31 115 LEU A N 1
ATOM 831 C CA . LEU A 1 115 ? 14.571 -0.290 -9.940 1.00 74.31 115 LEU A CA 1
ATOM 832 C C . LEU A 1 115 ? 14.224 -0.019 -8.475 1.00 74.31 115 LEU A C 1
ATOM 834 O O . LEU A 1 115 ? 13.464 0.903 -8.201 1.00 74.31 115 LEU A O 1
ATOM 838 N N . VAL A 1 116 ? 14.815 -0.757 -7.532 1.00 76.19 116 VAL A N 1
ATOM 839 C CA . VAL A 1 116 ? 14.632 -0.531 -6.091 1.00 76.19 116 VAL A CA 1
ATOM 840 C C . VAL A 1 116 ? 15.071 0.882 -5.717 1.00 76.19 116 VAL A C 1
ATOM 842 O O . VAL A 1 116 ? 14.297 1.600 -5.095 1.00 76.19 116 VAL A O 1
ATOM 845 N N . SER A 1 117 ? 16.241 1.336 -6.176 1.00 75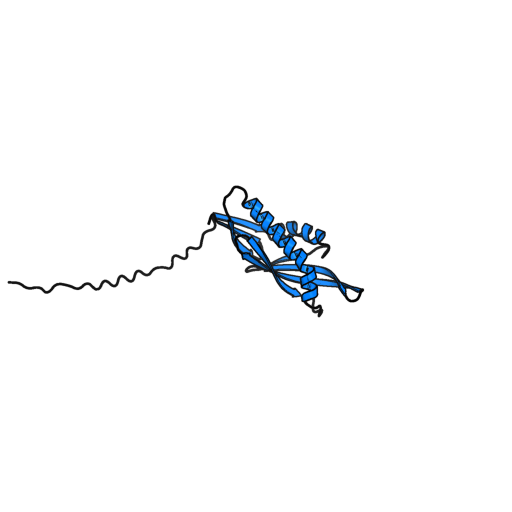.56 117 SER A N 1
ATOM 846 C CA . SER A 1 117 ? 16.717 2.706 -5.919 1.00 75.56 117 SER A CA 1
ATOM 847 C C . SER A 1 117 ? 15.771 3.776 -6.478 1.00 75.56 117 SER A C 1
ATOM 849 O O . SER A 1 117 ? 15.622 4.849 -5.896 1.00 75.56 117 SER A O 1
ATOM 851 N N . TYR A 1 118 ? 15.112 3.482 -7.601 1.00 74.25 118 TYR A N 1
ATOM 852 C CA . TYR A 1 118 ? 14.139 4.375 -8.227 1.00 74.25 118 TYR A CA 1
ATOM 853 C C . TYR A 1 118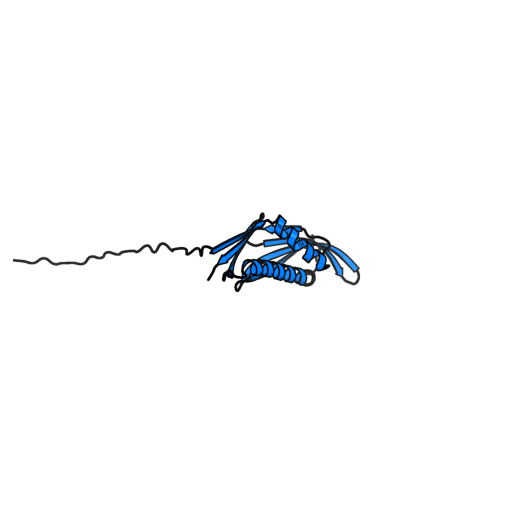 ? 12.782 4.377 -7.508 1.00 74.25 118 TYR A C 1
ATOM 855 O O . TYR A 1 118 ? 12.093 5.393 -7.492 1.00 74.25 118 TYR A O 1
ATOM 863 N N . LEU A 1 119 ? 12.397 3.252 -6.902 1.00 78.31 119 LEU A N 1
ATOM 864 C CA . LEU A 1 119 ? 11.111 3.054 -6.228 1.00 78.31 119 LEU A CA 1
ATOM 865 C C . LEU A 1 119 ? 11.161 3.359 -4.728 1.00 78.31 119 LEU A C 1
ATOM 867 O O . LEU A 1 119 ? 10.120 3.590 -4.116 1.00 78.31 119 LEU A O 1
ATOM 871 N N . GLU A 1 120 ? 12.350 3.411 -4.135 1.00 82.50 120 GLU A N 1
ATOM 872 C CA . GLU A 1 120 ? 12.546 3.698 -2.715 1.00 82.50 120 GLU A CA 1
ATOM 873 C C . GLU A 1 120 ? 11.928 5.040 -2.273 1.00 82.50 120 GLU A C 1
ATOM 875 O O . GLU A 1 120 ? 11.234 5.063 -1.252 1.00 82.50 120 GLU A O 1
ATOM 880 N N . PRO A 1 121 ? 12.044 6.147 -3.040 1.00 80.62 121 PRO A N 1
ATOM 881 C CA . PRO A 1 121 ? 11.348 7.388 -2.703 1.00 80.62 121 PRO A CA 1
ATOM 882 C C . PRO A 1 121 ? 9.822 7.235 -2.702 1.00 80.62 121 PRO A C 1
ATOM 884 O O . PRO A 1 121 ? 9.149 7.815 -1.852 1.00 80.62 121 PRO A O 1
ATOM 887 N N . LEU A 1 122 ? 9.266 6.439 -3.624 1.00 76.56 122 LEU A N 1
ATOM 888 C CA . LEU A 1 122 ? 7.827 6.172 -3.681 1.00 76.56 122 LEU A CA 1
ATOM 889 C C . LEU A 1 122 ? 7.371 5.366 -2.461 1.00 76.56 122 LEU A C 1
ATOM 891 O O . LEU A 1 122 ? 6.362 5.703 -1.841 1.00 76.56 122 LEU A O 1
ATOM 895 N N . ARG A 1 123 ? 8.137 4.331 -2.099 1.00 84.75 123 ARG A N 1
ATOM 896 C CA . ARG A 1 123 ? 7.908 3.514 -0.903 1.00 84.75 123 ARG A CA 1
ATOM 897 C C . ARG A 1 123 ? 7.898 4.387 0.352 1.00 84.75 123 ARG A C 1
ATOM 899 O O . ARG A 1 123 ? 6.931 4.340 1.109 1.00 84.75 123 ARG A O 1
ATOM 906 N N . ALA A 1 124 ? 8.925 5.220 0.536 1.00 84.12 124 ALA A N 1
ATOM 907 C CA . ALA A 1 124 ? 9.041 6.121 1.681 1.00 84.12 124 ALA A CA 1
ATOM 908 C C . ALA A 1 124 ? 7.878 7.127 1.751 1.00 84.12 124 ALA A C 1
ATOM 910 O O . ALA A 1 124 ? 7.255 7.284 2.799 1.00 84.12 124 ALA A O 1
ATOM 911 N N . GLN A 1 125 ? 7.509 7.751 0.627 1.00 81.00 125 GLN A N 1
ATOM 912 C CA . GLN A 1 125 ? 6.372 8.678 0.578 1.00 81.00 125 GLN A CA 1
ATOM 913 C C . GLN A 1 125 ? 5.038 7.994 0.902 1.00 81.00 125 GLN A C 1
ATOM 915 O O . GLN A 1 125 ? 4.216 8.567 1.624 1.00 81.00 125 GLN A O 1
ATOM 920 N N . GLY A 1 126 ? 4.819 6.781 0.384 1.00 78.81 126 GLY A N 1
ATOM 921 C CA . GLY A 1 126 ? 3.631 5.982 0.680 1.00 78.81 126 GLY A CA 1
ATOM 922 C C . GLY A 1 126 ? 3.549 5.606 2.160 1.00 78.81 126 GLY A C 1
ATOM 923 O O . GLY A 1 126 ? 2.499 5.767 2.784 1.00 78.81 126 GLY A O 1
ATOM 924 N N . GLU A 1 127 ? 4.673 5.190 2.745 1.00 85.31 127 GLU A N 1
ATOM 925 C CA . GLU A 1 127 ? 4.790 4.907 4.177 1.00 85.31 127 GLU A CA 1
ATOM 926 C C . GLU A 1 127 ? 4.491 6.134 5.039 1.00 85.31 127 GLU A C 1
ATOM 928 O O . GLU A 1 127 ? 3.704 6.049 5.986 1.00 85.31 127 GLU A O 1
ATOM 933 N N . ASP A 1 128 ? 5.041 7.293 4.691 1.00 86.44 128 ASP A N 1
ATOM 934 C CA . ASP A 1 128 ? 4.793 8.539 5.413 1.00 86.44 128 ASP A CA 1
ATOM 935 C C . ASP A 1 128 ? 3.344 9.013 5.282 1.00 86.44 128 ASP A C 1
ATOM 937 O O . ASP A 1 128 ? 2.764 9.547 6.230 1.00 86.44 128 ASP A O 1
ATOM 941 N N . GLN A 1 129 ? 2.719 8.857 4.112 1.00 80.19 129 GLN A N 1
ATOM 942 C CA . GLN A 1 129 ? 1.302 9.181 3.938 1.00 80.19 129 GLN A CA 1
ATOM 943 C C . GLN A 1 129 ? 0.405 8.269 4.771 1.00 80.19 129 GLN A C 1
ATOM 945 O O . GLN A 1 129 ? -0.498 8.766 5.449 1.00 80.19 129 GLN A O 1
ATOM 950 N N . LEU A 1 130 ? 0.665 6.962 4.756 1.00 80.81 130 LEU A N 1
ATOM 951 C CA . LEU A 1 130 ? -0.132 5.996 5.498 1.00 80.81 130 LEU A CA 1
ATOM 952 C C . LEU A 1 130 ? 0.027 6.198 7.009 1.00 80.81 130 LEU A C 1
ATOM 954 O O . LEU A 1 130 ? -0.972 6.294 7.721 1.00 80.81 130 LEU A O 1
ATOM 958 N N . ASN A 1 131 ? 1.254 6.401 7.495 1.00 86.88 131 ASN A N 1
ATOM 959 C CA . ASN A 1 131 ? 1.490 6.733 8.899 1.00 86.88 131 ASN A CA 1
ATOM 960 C C . ASN A 1 131 ? 0.857 8.074 9.298 1.00 86.88 131 ASN A C 1
ATOM 962 O O . ASN A 1 131 ? 0.298 8.166 10.386 1.00 86.88 131 ASN A O 1
ATOM 966 N N . ARG A 1 132 ? 0.864 9.103 8.438 1.00 84.44 132 ARG A N 1
ATOM 967 C CA . ARG A 1 132 ? 0.162 10.373 8.719 1.00 84.44 132 ARG A CA 1
ATOM 968 C C . ARG A 1 132 ? -1.354 10.212 8.771 1.00 84.44 132 ARG A C 1
ATOM 970 O O . ARG A 1 132 ? -2.005 10.877 9.573 1.00 84.44 132 ARG A O 1
ATOM 977 N N . LEU A 1 133 ? -1.937 9.373 7.915 1.00 78.56 133 LEU A N 1
ATOM 978 C CA . LEU A 1 133 ? -3.366 9.053 7.973 1.00 78.56 133 LEU A CA 1
ATOM 979 C C . LEU A 1 133 ? -3.707 8.366 9.296 1.00 78.56 133 LEU A C 1
ATOM 981 O O . LEU A 1 133 ? -4.584 8.849 10.005 1.00 78.56 133 LEU A O 1
ATOM 985 N N . VAL A 1 134 ? -2.945 7.334 9.664 1.00 82.44 134 VAL A N 1
ATOM 986 C CA . VAL A 1 134 ? -3.088 6.633 10.946 1.00 82.44 134 VAL A CA 1
ATOM 987 C C . VAL A 1 134 ? -2.938 7.607 12.116 1.00 82.44 134 VAL A C 1
ATOM 989 O O . VAL A 1 134 ? -3.815 7.678 12.966 1.00 82.44 134 VAL A O 1
ATOM 992 N N . GLN A 1 135 ? -1.881 8.421 12.144 1.00 84.25 135 GLN A N 1
ATOM 993 C CA . GLN A 1 135 ? -1.648 9.387 13.219 1.00 84.25 135 GLN A CA 1
ATOM 994 C C . GLN A 1 135 ? -2.787 10.396 13.359 1.00 84.25 135 GLN A C 1
ATOM 996 O O . GLN A 1 135 ? -3.196 10.678 14.479 1.00 84.25 135 GLN A O 1
ATOM 1001 N N . ARG A 1 136 ? -3.333 10.917 12.252 1.00 81.94 136 ARG A N 1
ATOM 1002 C CA . ARG A 1 136 ? -4.503 11.810 12.297 1.00 81.94 136 ARG A CA 1
ATOM 1003 C C . ARG A 1 136 ? -5.727 11.117 12.884 1.00 81.94 136 ARG A C 1
ATOM 1005 O O . ARG A 1 136 ? -6.423 11.731 13.679 1.00 81.94 136 ARG A O 1
ATOM 1012 N N . SER A 1 137 ? -5.957 9.850 12.545 1.00 74.06 137 SER A N 1
ATOM 1013 C CA . SER A 1 137 ? -7.031 9.050 13.146 1.00 74.06 137 SER A CA 1
ATOM 1014 C C . SER A 1 137 ? -6.801 8.748 14.632 1.00 74.06 137 SER A C 1
ATOM 1016 O O . SER A 1 137 ? -7.761 8.509 15.354 1.00 74.06 137 SER A O 1
ATOM 1018 N N . LEU A 1 138 ? -5.547 8.774 15.091 1.00 80.00 138 LEU A N 1
ATOM 1019 C CA . LEU A 1 138 ? -5.164 8.521 16.481 1.00 80.00 138 LEU A CA 1
ATOM 1020 C C . LEU A 1 138 ? -5.164 9.774 17.371 1.00 80.00 138 LEU A C 1
ATOM 1022 O O . LEU A 1 138 ? -5.198 9.645 18.599 1.00 80.00 138 LEU A O 1
ATOM 1026 N N . GLN A 1 139 ? -5.124 10.978 16.794 1.00 82.25 139 GLN A N 1
ATOM 1027 C CA . GLN A 1 139 ? -5.047 12.228 17.555 1.00 82.25 139 GLN A CA 1
ATOM 1028 C C . GLN A 1 139 ? -6.202 12.347 18.561 1.00 82.25 139 GLN A C 1
ATOM 1030 O O . GLN A 1 139 ? -7.371 12.275 18.200 1.00 82.25 139 GLN A O 1
ATOM 1035 N N . GLY A 1 140 ? -5.859 12.524 19.841 1.00 79.19 140 GLY A N 1
ATOM 1036 C CA . GLY A 1 140 ? -6.830 12.689 20.929 1.00 79.19 140 GLY A CA 1
ATOM 1037 C C . GLY A 1 140 ? -7.489 11.400 21.435 1.00 79.19 140 GLY A C 1
ATOM 1038 O O . GLY A 1 140 ? -8.294 11.475 22.356 1.00 79.19 140 GLY A O 1
ATOM 1039 N N . THR A 1 141 ? -7.147 10.229 20.883 1.00 81.56 141 THR A N 1
ATOM 1040 C CA . THR A 1 141 ? -7.790 8.947 21.246 1.00 81.56 141 THR A CA 1
ATOM 1041 C C . THR A 1 141 ? -6.993 8.109 22.249 1.00 81.56 141 THR A C 1
ATOM 1043 O O . THR A 1 141 ? -7.554 7.237 22.901 1.00 81.56 141 THR A O 1
ATOM 1046 N N . GLY A 1 142 ? -5.678 8.336 22.359 1.00 81.81 142 GLY A N 1
ATOM 1047 C CA . GLY A 1 142 ? -4.776 7.479 23.141 1.00 81.81 142 GLY A CA 1
ATOM 1048 C C . GLY A 1 142 ? -4.524 6.092 22.529 1.00 81.81 142 GLY A C 1
ATOM 1049 O O . GLY A 1 142 ? -3.781 5.307 23.111 1.00 81.81 142 GLY A O 1
ATOM 1050 N N . LEU A 1 143 ? -5.106 5.795 21.364 1.00 84.81 143 LEU A N 1
ATOM 1051 C CA . LEU A 1 143 ? -4.952 4.518 20.674 1.00 84.81 143 LEU A CA 1
ATOM 1052 C C . LEU A 1 143 ? -3.628 4.457 19.891 1.00 84.81 143 LEU A C 1
ATOM 1054 O O . LEU A 1 143 ? -2.989 5.471 19.591 1.00 84.81 143 LEU A O 1
ATOM 1058 N N . ARG A 1 144 ? -3.225 3.242 19.530 1.00 85.56 144 ARG A N 1
ATOM 1059 C CA . ARG A 1 144 ? -2.044 2.909 18.732 1.00 85.56 144 ARG A CA 1
ATOM 1060 C C . ARG A 1 144 ? -2.423 1.950 17.618 1.00 85.56 144 ARG A C 1
ATOM 1062 O O . ARG A 1 144 ? -3.393 1.207 17.728 1.00 85.56 144 ARG A O 1
ATOM 1069 N N . LEU A 1 145 ? -1.640 1.957 16.542 1.00 86.25 145 LEU A N 1
ATOM 1070 C CA . LEU A 1 145 ? -1.787 0.978 15.472 1.00 86.25 145 LEU A CA 1
ATOM 1071 C C . LEU A 1 145 ? -1.377 -0.405 15.981 1.00 86.25 145 LEU A C 1
ATOM 1073 O O . LEU A 1 145 ? -0.201 -0.627 16.266 1.00 86.25 145 LEU A O 1
ATOM 1077 N N . ALA A 1 146 ? -2.337 -1.320 16.064 1.00 86.94 146 ALA A N 1
ATOM 1078 C CA . ALA A 1 146 ? -2.114 -2.683 16.528 1.00 86.94 146 ALA A CA 1
ATOM 1079 C C . ALA A 1 146 ? -1.922 -3.645 15.355 1.00 86.94 146 ALA A C 1
ATOM 1081 O O . ALA A 1 146 ? -1.025 -4.485 15.372 1.00 86.94 146 ALA A O 1
ATOM 1082 N N . ASN A 1 147 ? -2.746 -3.507 14.314 1.00 86.81 147 ASN A N 1
ATOM 1083 C CA . ASN A 1 147 ? -2.694 -4.390 13.160 1.00 86.81 147 ASN A CA 1
ATOM 1084 C C . ASN A 1 147 ? -3.136 -3.676 11.877 1.00 86.81 147 ASN A C 1
ATOM 1086 O O . ASN A 1 147 ? -3.820 -2.650 11.900 1.00 86.81 147 ASN A O 1
ATOM 1090 N N . LEU A 1 148 ? -2.730 -4.238 10.744 1.00 87.06 148 LEU A N 1
ATOM 1091 C CA . LEU A 1 148 ? -3.160 -3.818 9.425 1.00 87.06 148 LEU A CA 1
ATOM 1092 C C . LEU A 1 148 ? -3.467 -5.069 8.607 1.00 87.06 148 LEU A C 1
ATOM 1094 O O . LEU A 1 148 ? -2.672 -6.007 8.569 1.00 87.06 148 LEU A O 1
ATOM 1098 N N . ARG A 1 149 ? -4.645 -5.079 7.983 1.00 89.38 149 ARG A N 1
ATOM 1099 C CA . ARG A 1 149 ? -5.118 -6.166 7.126 1.00 89.38 149 ARG A CA 1
ATOM 1100 C C . ARG A 1 149 ? -5.418 -5.620 5.741 1.00 89.38 149 ARG A C 1
ATOM 1102 O O . ARG A 1 149 ? -6.198 -4.675 5.614 1.00 89.38 149 ARG A O 1
ATOM 1109 N N . VAL A 1 150 ? -4.824 -6.216 4.713 1.00 88.06 150 VAL A N 1
ATOM 1110 C CA . VAL A 1 150 ? -5.106 -5.857 3.320 1.00 88.06 150 VAL A CA 1
ATOM 1111 C C . VAL A 1 150 ? -5.939 -6.948 2.661 1.00 88.06 150 VAL A C 1
ATOM 1113 O O . VAL A 1 150 ? -5.548 -8.113 2.617 1.00 88.06 150 VAL A O 1
ATOM 1116 N N . ALA A 1 151 ? -7.077 -6.545 2.111 1.00 88.44 151 ALA A N 1
ATOM 1117 C CA . ALA A 1 151 ? -7.908 -7.334 1.216 1.00 88.44 151 ALA A CA 1
ATOM 1118 C C . ALA A 1 151 ? -7.992 -6.628 -0.151 1.00 88.44 151 ALA A C 1
ATOM 1120 O O . ALA A 1 151 ? -7.736 -5.422 -0.226 1.00 88.44 151 ALA A O 1
ATOM 1121 N N . PRO A 1 152 ? -8.347 -7.334 -1.240 1.00 88.56 152 PRO A N 1
ATOM 1122 C CA . PRO A 1 152 ? -8.443 -6.734 -2.573 1.00 88.56 152 PRO A CA 1
ATOM 1123 C C . PRO A 1 152 ? -9.311 -5.471 -2.647 1.00 88.56 152 PRO A C 1
ATOM 1125 O O . PRO A 1 152 ? -9.017 -4.537 -3.393 1.00 88.56 152 PRO A O 1
ATOM 1128 N N . GLU A 1 153 ? -10.368 -5.425 -1.846 1.00 89.56 153 GLU A N 1
ATOM 1129 C CA . GLU A 1 153 ? -11.352 -4.354 -1.815 1.00 89.56 153 GLU A CA 1
ATOM 1130 C C . GLU A 1 153 ? -11.038 -3.239 -0.810 1.00 89.56 153 GLU A C 1
ATOM 1132 O O . GLU A 1 153 ? -11.557 -2.127 -0.960 1.00 89.56 153 GLU A O 1
ATOM 1137 N N . ALA A 1 154 ? -10.211 -3.501 0.208 1.00 86.56 154 ALA A N 1
ATOM 1138 C CA . ALA A 1 154 ? -10.008 -2.565 1.308 1.00 86.56 154 ALA A CA 1
ATOM 1139 C C . ALA A 1 154 ? -8.734 -2.809 2.126 1.00 86.56 154 ALA A C 1
ATOM 1141 O O . ALA A 1 154 ? -8.257 -3.932 2.283 1.00 86.56 154 ALA A O 1
ATOM 1142 N N . ILE A 1 155 ? -8.243 -1.735 2.743 1.00 86.19 155 ILE A N 1
ATOM 1143 C CA . ILE A 1 155 ? -7.292 -1.798 3.854 1.00 86.19 155 ILE A CA 1
ATOM 1144 C C . ILE A 1 155 ? -8.067 -1.579 5.149 1.00 86.19 155 ILE A C 1
ATOM 1146 O O . ILE A 1 155 ? -8.755 -0.569 5.290 1.00 86.19 155 ILE A O 1
ATOM 1150 N N . THR A 1 156 ? -7.920 -2.497 6.100 1.00 87.69 156 THR A N 1
ATOM 1151 C CA . THR A 1 156 ? -8.437 -2.347 7.463 1.00 87.69 156 THR A CA 1
ATOM 1152 C C . THR A 1 156 ? -7.291 -2.061 8.423 1.00 87.69 156 THR A C 1
ATOM 1154 O O . THR A 1 156 ? -6.287 -2.771 8.449 1.00 87.69 156 THR A O 1
ATOM 1157 N N . ILE A 1 157 ? -7.458 -1.007 9.210 1.00 87.00 157 ILE A N 1
ATOM 1158 C CA . ILE A 1 157 ? -6.525 -0.519 10.216 1.00 87.00 157 ILE A CA 1
ATOM 1159 C C . ILE A 1 157 ? -7.160 -0.787 11.573 1.00 87.00 157 ILE A C 1
ATOM 1161 O O . ILE A 1 157 ? -8.232 -0.261 11.870 1.00 87.00 157 ILE A O 1
ATOM 1165 N N . ASP A 1 158 ? -6.494 -1.595 12.383 1.00 88.12 158 ASP A N 1
ATOM 1166 C CA . ASP A 1 158 ? -6.948 -1.983 13.711 1.00 88.12 158 ASP A CA 1
ATOM 1167 C C . ASP A 1 158 ? -6.149 -1.205 14.759 1.00 88.12 158 ASP A C 1
ATOM 1169 O O . ASP A 1 158 ? -4.912 -1.221 14.769 1.00 88.12 158 ASP A O 1
ATOM 1173 N N . LEU A 1 159 ? -6.864 -0.502 15.631 1.00 86.25 159 LEU A N 1
ATOM 1174 C CA . LEU A 1 159 ? -6.322 0.397 16.638 1.00 86.25 159 LEU A CA 1
ATOM 1175 C C . LEU A 1 159 ? -6.655 -0.131 18.038 1.00 86.25 159 LEU A C 1
ATOM 1177 O O . LEU A 1 159 ? -7.768 -0.602 18.274 1.00 86.25 159 LEU A O 1
ATOM 1181 N N . SER A 1 160 ? -5.698 -0.042 18.960 1.00 86.38 160 SER A N 1
ATOM 1182 C CA . SER A 1 160 ? -5.826 -0.521 20.342 1.00 86.38 160 SER A CA 1
ATOM 1183 C C . SER A 1 160 ? -5.189 0.458 21.324 1.00 86.38 160 SER A C 1
ATOM 1185 O O . SER A 1 160 ? -4.224 1.144 20.997 1.00 86.38 160 SER A O 1
ATOM 1187 N N . SER A 1 161 ? -5.734 0.537 22.531 1.00 82.00 161 SER A N 1
ATOM 1188 C CA . SER A 1 161 ? -5.256 1.353 23.653 1.00 82.00 161 SER A CA 1
ATOM 1189 C C . SER A 1 161 ? -4.009 0.786 24.346 1.00 82.00 161 SER A C 1
ATOM 1191 O O . SER A 1 161 ? -3.468 1.436 25.243 1.00 82.00 161 SER A O 1
ATOM 1193 N N . ARG A 1 162 ? -3.553 -0.409 23.950 1.00 63.28 162 ARG A N 1
ATOM 1194 C CA . ARG A 1 162 ? -2.442 -1.150 24.566 1.00 63.28 162 ARG A CA 1
ATOM 1195 C C . ARG A 1 162 ? -1.184 -1.143 23.699 1.00 63.28 162 ARG A C 1
ATOM 1197 O O . ARG A 1 162 ? -1.295 -1.411 22.484 1.00 63.28 162 ARG A O 1
#

Nearest PDB structures (foldseek):
  3l6i-assembly2_B  TM=4.708E-01  e=1.674E-03  Escherichia coli K-12
  7zw0-assembly1_sj  TM=3.840E-01  e=2.480E-01  Saccharomyces cerevisiae W303
  6stj-assembly1_H  TM=5.737E-01  e=1.242E+00  saltans group
  6q0w-assembly1_C  TM=3.231E-01  e=1.175E+00  Homo sapiens
  8c5y-assembly1_B  TM=2.337E-01  e=5.706E-01  Pyrococcus abyssi

Solvent-accessible surface area (backbone atoms only — not comparable to full-atom values): 9476 Å² total; per-residue (Å²): 135,89,86,83,89,79,86,84,84,83,77,79,77,74,74,75,75,68,79,77,74,78,68,80,70,56,77,42,75,50,76,43,42,37,70,57,54,40,64,68,44,49,61,55,44,43,73,66,68,54,23,88,57,67,49,65,42,43,31,68,74,34,32,41,37,40,39,27,56,31,70,47,77,56,97,91,41,81,44,79,43,54,33,40,36,37,26,41,53,46,67,54,96,58,36,62,45,65,42,85,76,46,76,43,47,81,86,52,91,65,61,62,68,62,51,49,66,64,43,45,63,56,46,52,52,51,30,52,52,52,41,49,52,51,50,63,74,29,64,94,66,74,42,38,52,68,44,67,43,27,36,59,64,27,43,37,41,26,25,23,78,118

Sequence (162 aa):
MLAVPFLDFGVVNKASANPVIITDRPDLSISASAAYVNTQIQPAIRSSGIAKQATITLAAPNYVIIAAPVSIKVLGQSLQLNATTTMGLKVQNGRALLTIEKVDANGMSVPAELLVSYLEPLRAQGEDQLNRLVQRSLQGTGLRLANLRVAPEAITIDLSSR